Protein AF-A0A2H0JDW1-F1 (afdb_monomer_lite)

Structure (mmCIF, N/CA/C/O backbone):
data_AF-A0A2H0JDW1-F1
#
_entry.id   AF-A0A2H0JDW1-F1
#
loop_
_atom_site.group_PDB
_atom_site.id
_atom_site.type_symbol
_atom_site.label_atom_id
_atom_site.label_alt_id
_atom_site.label_comp_id
_atom_site.label_asym_id
_atom_site.label_entity_id
_atom_site.label_seq_id
_atom_site.pdbx_PDB_ins_code
_atom_site.Cartn_x
_atom_site.Cartn_y
_atom_site.Cartn_z
_atom_site.occupancy
_atom_site.B_iso_or_equiv
_atom_site.auth_seq_id
_atom_site.auth_comp_id
_atom_site.auth_asym_id
_atom_site.auth_atom_id
_atom_site.pdbx_PDB_model_num
ATOM 1 N N . MET A 1 1 ? 5.749 -9.976 -13.063 1.00 56.41 1 MET A N 1
ATOM 2 C CA . MET A 1 1 ? 4.290 -9.777 -12.869 1.00 56.41 1 MET A CA 1
ATOM 3 C C . MET A 1 1 ? 3.724 -10.347 -11.561 1.00 56.41 1 MET A C 1
ATOM 5 O O . MET A 1 1 ? 2.990 -9.627 -10.904 1.00 56.41 1 MET A O 1
ATOM 9 N N . ALA A 1 2 ? 4.036 -11.582 -11.134 1.00 65.62 2 ALA A N 1
ATOM 10 C CA . ALA A 1 2 ? 3.379 -12.207 -9.965 1.00 65.62 2 ALA A CA 1
ATOM 11 C C . ALA A 1 2 ? 3.492 -11.429 -8.631 1.00 65.62 2 ALA A C 1
ATOM 13 O O . ALA A 1 2 ? 2.554 -11.448 -7.839 1.00 65.62 2 ALA A O 1
ATOM 14 N N . ALA A 1 3 ? 4.606 -10.724 -8.396 1.00 79.88 3 ALA A N 1
ATOM 15 C CA . ALA A 1 3 ? 4.848 -10.009 -7.140 1.00 79.88 3 ALA A CA 1
ATOM 16 C C . ALA A 1 3 ? 3.862 -8.850 -6.898 1.00 79.88 3 ALA A C 1
ATOM 18 O O . ALA A 1 3 ? 3.357 -8.701 -5.790 1.00 79.88 3 ALA A O 1
ATOM 19 N N . TRP A 1 4 ? 3.536 -8.064 -7.931 1.00 85.69 4 TRP A N 1
ATOM 20 C CA . TRP A 1 4 ? 2.610 -6.940 -7.777 1.00 85.69 4 TRP A CA 1
ATOM 21 C C . TRP A 1 4 ? 1.182 -7.392 -7.49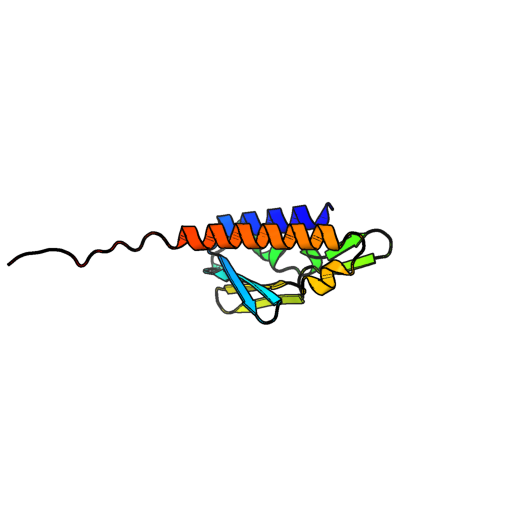1 1.00 85.69 4 TRP A C 1
ATOM 23 O O . TRP A 1 4 ? 0.560 -6.870 -6.574 1.00 85.69 4 TRP A O 1
ATOM 33 N N . MET A 1 5 ? 0.687 -8.416 -8.193 1.00 86.50 5 MET A N 1
ATOM 34 C CA . MET A 1 5 ? -0.656 -8.950 -7.939 1.00 86.50 5 MET A CA 1
ATOM 35 C C . MET A 1 5 ? -0.826 -9.433 -6.491 1.00 86.50 5 MET A C 1
ATOM 37 O O . MET A 1 5 ? -1.889 -9.245 -5.906 1.00 86.50 5 MET A O 1
ATOM 41 N N . ALA A 1 6 ? 0.219 -10.021 -5.897 1.00 88.94 6 ALA A N 1
ATOM 42 C CA . ALA A 1 6 ? 0.197 -10.437 -4.496 1.00 88.94 6 ALA A CA 1
ATOM 43 C C . ALA A 1 6 ? 0.128 -9.238 -3.533 1.00 88.94 6 ALA A C 1
ATOM 45 O O . ALA A 1 6 ? -0.626 -9.275 -2.562 1.00 88.94 6 ALA A O 1
ATOM 46 N N . ILE A 1 7 ? 0.874 -8.165 -3.815 1.00 91.31 7 ILE A N 1
ATOM 47 C CA . ILE A 1 7 ? 0.848 -6.922 -3.027 1.00 91.31 7 ILE A CA 1
ATOM 48 C C . ILE A 1 7 ? -0.509 -6.220 -3.165 1.00 91.31 7 ILE A C 1
ATOM 50 O O . ILE A 1 7 ? -1.079 -5.772 -2.172 1.00 91.31 7 ILE A O 1
ATOM 54 N N . GLU A 1 8 ? -1.057 -6.162 -4.379 1.00 91.94 8 GLU A N 1
ATOM 55 C CA . GLU A 1 8 ? -2.373 -5.586 -4.649 1.00 91.94 8 GLU A CA 1
ATOM 56 C C . GLU A 1 8 ? -3.479 -6.331 -3.885 1.00 91.94 8 GLU A C 1
ATOM 58 O O . GLU A 1 8 ? -4.259 -5.700 -3.170 1.00 91.94 8 GLU A O 1
ATOM 63 N N . ASP A 1 9 ? -3.528 -7.665 -3.975 1.00 92.00 9 ASP A N 1
ATOM 64 C CA . ASP A 1 9 ? -4.486 -8.491 -3.225 1.00 92.00 9 ASP A CA 1
ATOM 65 C C . ASP A 1 9 ? -4.331 -8.294 -1.711 1.00 92.00 9 ASP A C 1
ATOM 67 O O . ASP A 1 9 ? -5.323 -8.133 -0.994 1.00 92.00 9 ASP A O 1
ATOM 71 N N . LEU A 1 10 ? -3.091 -8.231 -1.223 1.00 91.62 10 LEU A N 1
ATOM 72 C CA . LEU A 1 10 ? -2.808 -7.969 0.181 1.00 91.62 10 LEU A CA 1
ATOM 73 C C . LEU A 1 10 ? -3.406 -6.632 0.629 1.00 91.62 10 LEU A C 1
ATOM 75 O O . LEU A 1 10 ? -4.155 -6.586 1.607 1.00 91.62 10 LEU A O 1
ATOM 79 N N . TRP A 1 11 ? -3.134 -5.554 -0.103 1.00 91.75 11 TRP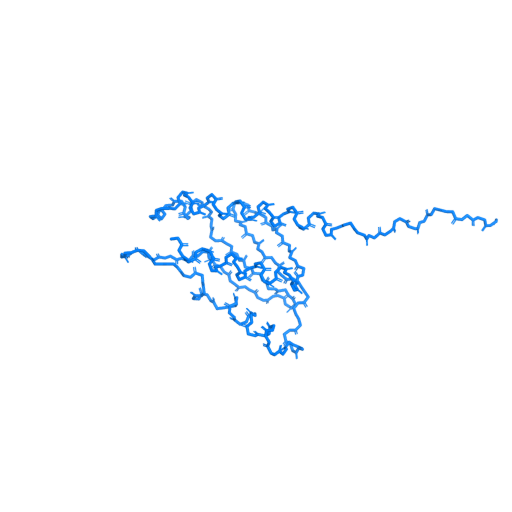 A N 1
ATOM 80 C CA . TRP A 1 11 ? -3.664 -4.232 0.210 1.00 91.75 11 TRP A CA 1
ATOM 81 C C . TRP A 1 11 ? -5.186 -4.174 0.107 1.00 91.75 11 TRP A C 1
ATOM 83 O O . TRP A 1 11 ? -5.820 -3.630 1.008 1.00 91.75 11 TRP A O 1
ATOM 93 N N . LEU A 1 12 ? -5.800 -4.800 -0.899 1.00 91.69 12 LEU A N 1
ATOM 94 C CA . LEU A 1 12 ? -7.262 -4.888 -1.005 1.00 91.69 12 LEU A CA 1
ATOM 95 C C . LEU A 1 12 ? -7.890 -5.583 0.208 1.00 91.69 12 LEU A C 1
ATOM 97 O O . LEU A 1 12 ? -8.909 -5.123 0.732 1.00 91.69 12 LEU A O 1
ATOM 101 N N . ARG A 1 13 ? -7.262 -6.648 0.718 1.00 90.69 13 ARG A N 1
ATOM 102 C CA . ARG A 1 13 ? -7.718 -7.319 1.943 1.00 90.69 13 ARG A CA 1
ATOM 103 C C . ARG A 1 13 ? -7.623 -6.410 3.166 1.00 90.69 13 ARG A C 1
ATOM 105 O O . ARG A 1 13 ? -8.496 -6.501 4.029 1.00 90.69 13 ARG A O 1
ATOM 112 N N . LEU A 1 14 ? -6.628 -5.525 3.254 1.00 89.12 14 LEU A N 1
ATOM 113 C CA . LEU A 1 14 ? -6.573 -4.535 4.337 1.00 89.12 14 LEU A CA 1
ATOM 114 C C . LEU A 1 14 ? -7.637 -3.462 4.174 1.00 89.12 14 LEU A C 1
ATOM 116 O O . LEU A 1 14 ? -8.319 -3.157 5.144 1.00 89.12 14 LEU A O 1
ATOM 120 N N . VAL A 1 15 ? -7.818 -2.934 2.965 1.00 89.69 15 VAL A N 1
ATOM 121 C CA . VAL A 1 15 ? -8.843 -1.920 2.674 1.00 89.69 15 VAL A CA 1
ATOM 122 C C . VAL A 1 15 ? -10.248 -2.441 2.982 1.00 89.69 15 VAL A C 1
ATOM 124 O O . VAL A 1 15 ? -11.106 -1.682 3.418 1.00 89.69 15 VAL A O 1
ATOM 127 N N . SER A 1 16 ? -10.489 -3.748 2.840 1.00 88.31 16 SER A N 1
ATOM 128 C CA . SER A 1 16 ? -11.766 -4.359 3.237 1.00 88.31 16 SER A CA 1
ATOM 129 C C . SER A 1 16 ? -12.010 -4.400 4.754 1.00 88.31 16 SER A C 1
ATOM 131 O O . SER A 1 16 ? -13.127 -4.676 5.186 1.00 88.31 16 SER A O 1
ATOM 133 N N . ARG A 1 17 ? -10.976 -4.164 5.572 1.00 85.25 17 ARG A N 1
ATOM 134 C CA . ARG A 1 17 ? -11.011 -4.307 7.040 1.00 85.25 17 ARG A CA 1
ATOM 135 C C . ARG A 1 17 ? -10.720 -3.023 7.797 1.00 85.25 17 ARG A C 1
ATOM 137 O O . ARG A 1 17 ? -11.175 -2.877 8.927 1.00 85.25 17 ARG A O 1
ATOM 144 N N . PHE A 1 18 ? -9.955 -2.125 7.197 1.00 87.00 18 PHE A N 1
ATOM 145 C CA . PHE A 1 18 ? -9.513 -0.883 7.800 1.00 87.00 18 PHE A CA 1
ATOM 146 C C . PHE A 1 18 ? -9.835 0.273 6.870 1.00 87.00 18 PHE A C 1
ATOM 148 O O . PHE A 1 18 ? -9.728 0.163 5.647 1.00 87.00 18 PHE A O 1
ATOM 155 N N . THR A 1 19 ? -10.170 1.412 7.462 1.00 88.88 19 THR A N 1
ATOM 156 C CA . THR A 1 19 ? -10.263 2.655 6.707 1.00 88.88 19 THR A CA 1
ATOM 157 C C . THR A 1 19 ? -8.875 3.007 6.184 1.00 88.88 19 THR A C 1
ATOM 159 O O . THR A 1 19 ? -7.904 3.017 6.941 1.00 88.88 19 THR A O 1
ATOM 162 N N . VAL A 1 20 ? -8.783 3.298 4.890 1.00 91.62 20 VAL A N 1
ATOM 163 C CA . VAL A 1 20 ? -7.538 3.697 4.232 1.00 91.62 20 VAL A CA 1
ATOM 164 C C . VAL A 1 20 ? -7.603 5.172 3.848 1.00 91.62 20 VAL A C 1
ATOM 166 O O . VAL A 1 20 ? -8.636 5.664 3.397 1.00 91.62 20 VAL A O 1
ATOM 169 N N . LYS A 1 21 ? -6.494 5.884 4.021 1.00 92.12 21 LYS A N 1
ATOM 170 C CA . LYS A 1 21 ? -6.254 7.209 3.449 1.00 92.12 21 LYS A CA 1
ATOM 171 C C . LYS A 1 21 ? -5.136 7.077 2.423 1.00 92.12 21 LYS A C 1
ATOM 173 O O . LYS A 1 21 ? -4.183 6.332 2.639 1.00 92.12 21 LYS A O 1
ATOM 178 N N . LEU A 1 22 ? -5.263 7.808 1.323 1.00 92.44 22 LEU A N 1
ATOM 179 C CA . LEU A 1 22 ? -4.227 7.919 0.303 1.00 92.44 22 LEU A CA 1
ATOM 180 C C . LEU A 1 22 ? -3.723 9.361 0.284 1.00 92.44 22 LEU A C 1
ATOM 182 O O . LEU A 1 22 ? -4.513 10.284 0.072 1.00 92.44 22 LEU A O 1
ATOM 186 N N . SER A 1 23 ? -2.422 9.543 0.486 1.00 91.56 23 SER A N 1
ATOM 187 C CA . SER A 1 23 ? -1.736 10.828 0.358 1.00 91.56 23 SER A CA 1
ATOM 188 C C . SER A 1 23 ? -0.760 10.779 -0.827 1.00 91.56 23 SER A C 1
ATOM 190 O O . SER A 1 23 ? -0.315 9.709 -1.252 1.00 91.56 23 SER A O 1
ATOM 192 N N . CYS A 1 24 ? -0.470 11.938 -1.418 1.00 89.56 24 CYS A N 1
ATOM 193 C CA . CYS A 1 24 ? 0.599 12.086 -2.399 1.00 89.56 24 CYS A CA 1
ATOM 194 C C . CYS A 1 24 ? 1.295 13.423 -2.151 1.00 89.56 24 CYS A C 1
ATOM 196 O O . CYS A 1 24 ? 0.674 14.478 -2.293 1.00 89.56 24 CYS A O 1
ATOM 198 N N . GLN A 1 25 ? 2.571 13.383 -1.776 1.00 87.88 25 GLN A N 1
ATOM 199 C CA . GLN A 1 25 ? 3.390 14.569 -1.546 1.00 87.88 25 GLN A CA 1
ATOM 200 C C . GLN A 1 25 ? 4.679 14.451 -2.351 1.00 87.88 25 GLN A C 1
ATOM 202 O O . GLN A 1 25 ? 5.381 13.450 -2.262 1.00 87.88 25 GLN A O 1
ATOM 207 N N . HIS A 1 26 ? 4.985 15.458 -3.172 1.00 86.06 26 HIS A N 1
ATOM 208 C CA . HIS A 1 26 ? 6.188 15.478 -4.018 1.00 86.06 26 HIS A CA 1
ATOM 209 C C . HIS A 1 26 ? 6.382 14.207 -4.881 1.00 86.06 26 HIS A C 1
ATOM 211 O O . HIS A 1 26 ? 7.507 13.805 -5.165 1.00 86.06 26 HIS A O 1
ATOM 217 N N . GLY A 1 27 ? 5.287 13.557 -5.301 1.00 83.88 27 GLY A N 1
ATOM 218 C CA . GLY A 1 27 ? 5.322 12.321 -6.098 1.00 83.88 27 GLY A CA 1
ATOM 219 C C . GLY A 1 27 ? 5.560 11.033 -5.297 1.00 83.88 27 GLY A C 1
ATOM 220 O O . GLY A 1 27 ? 5.642 9.957 -5.890 1.00 83.88 27 GLY A O 1
ATOM 221 N N . ILE A 1 28 ? 5.642 11.128 -3.970 1.00 87.94 28 ILE A N 1
ATOM 222 C CA . ILE A 1 28 ? 5.669 9.995 -3.046 1.00 87.94 28 ILE A CA 1
ATOM 223 C C . ILE A 1 28 ? 4.234 9.726 -2.604 1.00 87.94 28 ILE A C 1
ATOM 225 O O . ILE A 1 28 ? 3.544 10.634 -2.142 1.00 87.94 28 ILE A O 1
ATOM 229 N N . HIS A 1 29 ? 3.784 8.487 -2.777 1.00 91.81 29 HIS A N 1
ATOM 230 C CA . HIS A 1 29 ? 2.456 8.053 -2.356 1.00 91.81 29 HIS A CA 1
ATOM 231 C C . HIS A 1 29 ? 2.525 7.377 -0.992 1.00 91.81 29 HIS A C 1
ATOM 233 O O . HIS A 1 29 ? 3.414 6.562 -0.752 1.00 91.81 29 HIS A O 1
ATOM 239 N N . GLU A 1 30 ? 1.550 7.661 -0.136 1.00 94.06 30 GLU A N 1
ATOM 240 C CA . GLU A 1 30 ? 1.419 7.003 1.162 1.00 94.06 30 GLU A CA 1
ATOM 241 C C . GLU A 1 30 ? 0.036 6.383 1.312 1.00 94.06 30 GLU A C 1
ATOM 243 O O . GLU A 1 30 ? -0.985 7.017 1.029 1.00 94.06 30 GLU A O 1
ATOM 248 N N . LEU A 1 31 ? 0.016 5.143 1.792 1.00 93.88 31 LEU A N 1
ATOM 249 C CA . LEU A 1 31 ? -1.190 4.455 2.225 1.00 93.88 31 LEU A CA 1
ATOM 250 C C . LEU A 1 31 ? -1.215 4.418 3.748 1.00 93.88 31 LEU A C 1
ATOM 252 O O . LEU A 1 31 ? -0.370 3.775 4.367 1.00 93.88 31 LEU A O 1
ATOM 256 N N . THR A 1 32 ? -2.205 5.071 4.347 1.00 93.69 32 THR A N 1
ATOM 257 C CA . THR A 1 32 ? -2.402 5.070 5.800 1.00 93.69 32 THR A CA 1
ATOM 258 C C . THR A 1 32 ? -3.639 4.259 6.147 1.00 93.69 32 THR A C 1
ATOM 260 O O . THR A 1 32 ? -4.759 4.660 5.830 1.00 93.69 32 THR A O 1
ATOM 263 N N . PHE A 1 33 ? -3.457 3.134 6.828 1.00 92.06 33 PHE A N 1
ATOM 264 C CA . PHE A 1 33 ? -4.545 2.335 7.381 1.00 92.06 33 PHE A CA 1
ATOM 265 C C . PHE A 1 33 ? -4.807 2.776 8.817 1.00 92.06 33 PHE A C 1
ATOM 267 O O . PHE A 1 33 ? -3.895 2.761 9.640 1.00 92.06 33 PHE A O 1
AT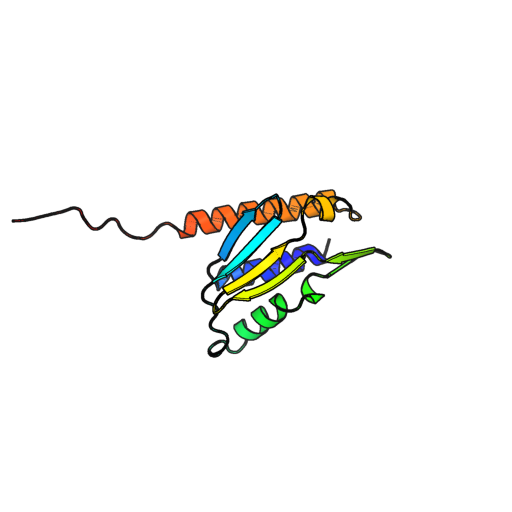OM 274 N N . VAL A 1 34 ? -6.042 3.171 9.124 1.00 90.56 34 VAL A N 1
ATOM 275 C CA . VAL A 1 34 ? -6.403 3.750 10.426 1.00 90.56 34 VAL A CA 1
ATOM 276 C C . VAL A 1 34 ? -7.268 2.815 11.263 1.00 90.56 34 VAL A C 1
ATOM 278 O O . VAL A 1 34 ? -7.985 1.958 10.745 1.00 90.56 34 VAL A O 1
ATOM 281 N N . GLY A 1 35 ? -7.235 3.024 12.580 1.00 85.31 35 GLY A N 1
ATOM 282 C CA . GLY A 1 35 ? -8.037 2.258 13.534 1.00 85.31 35 GLY A CA 1
ATOM 283 C C . GLY A 1 35 ? -7.450 0.885 13.863 1.00 85.31 35 GLY A C 1
ATOM 284 O O . GLY A 1 35 ? -8.160 0.015 14.368 1.00 85.31 35 GLY A O 1
ATOM 285 N N . ILE A 1 36 ? -6.159 0.684 13.603 1.00 85.50 36 ILE A N 1
ATOM 286 C CA . ILE A 1 36 ? -5.450 -0.544 13.944 1.00 85.50 36 ILE A CA 1
ATOM 287 C C . ILE A 1 36 ? -5.220 -0.573 15.455 1.00 85.50 36 ILE A C 1
ATOM 289 O O . ILE A 1 36 ? -4.382 0.139 16.000 1.00 85.50 36 ILE A O 1
ATOM 293 N N . LYS A 1 37 ? -5.975 -1.422 16.150 1.00 82.00 37 LYS A N 1
ATOM 294 C CA . LYS A 1 37 ? -5.791 -1.697 17.579 1.00 82.00 37 LYS A CA 1
ATOM 295 C C . LYS A 1 37 ? -5.048 -3.017 17.739 1.00 82.00 37 LYS A C 1
ATOM 297 O O . LYS A 1 37 ? -5.667 -4.050 17.972 1.00 82.00 37 LYS A O 1
ATOM 302 N N . THR A 1 38 ? -3.726 -2.992 17.580 1.00 71.75 38 THR A N 1
ATOM 303 C CA . THR A 1 38 ? -2.873 -4.199 17.577 1.00 71.75 38 THR A CA 1
ATOM 304 C C . THR A 1 38 ? -3.107 -5.110 18.786 1.00 71.75 38 THR A C 1
ATOM 306 O O . THR A 1 38 ? -3.179 -6.322 18.618 1.00 71.75 38 THR A O 1
ATOM 309 N N . ALA A 1 39 ? -3.334 -4.538 19.972 1.00 68.12 39 ALA A N 1
ATOM 310 C CA . ALA A 1 39 ? -3.593 -5.277 21.212 1.00 68.12 39 ALA A CA 1
ATOM 311 C C . ALA A 1 39 ? -4.889 -6.112 21.215 1.00 68.12 39 ALA A C 1
ATOM 313 O O . ALA A 1 39 ? -5.026 -7.012 22.034 1.00 68.12 39 ALA A O 1
ATOM 314 N N . THR A 1 40 ? -5.845 -5.815 20.332 1.00 69.38 40 THR A N 1
ATOM 315 C CA . THR A 1 40 ? -7.145 -6.507 20.265 1.00 69.38 40 THR A CA 1
ATOM 316 C C . THR A 1 40 ? -7.305 -7.346 19.000 1.00 69.38 40 THR A C 1
ATOM 318 O O . THR A 1 40 ? -8.382 -7.880 18.744 1.00 69.38 40 THR A O 1
ATOM 321 N N . LEU A 1 41 ? -6.275 -7.403 18.153 1.00 76.88 41 LEU A N 1
ATOM 322 C CA . LEU A 1 41 ? -6.343 -8.128 16.893 1.00 76.88 41 LEU A CA 1
ATOM 323 C C . LEU A 1 41 ? -5.895 -9.567 17.094 1.00 76.88 41 LEU A C 1
ATOM 325 O O . LEU A 1 41 ? -4.740 -9.840 17.406 1.00 76.88 41 LEU A O 1
ATOM 329 N N . GLU A 1 42 ? -6.808 -10.490 16.825 1.00 75.94 42 GLU A N 1
ATOM 330 C CA . GLU A 1 42 ? -6.555 -11.922 16.906 1.00 75.94 42 GLU A CA 1
ATOM 331 C C . GLU A 1 42 ? -6.738 -12.604 15.545 1.00 75.94 42 GLU A C 1
ATOM 333 O O . GLU A 1 42 ? -7.344 -12.077 14.602 1.00 75.94 42 GLU A O 1
ATOM 338 N N . GLY A 1 43 ? -6.170 -13.804 15.428 1.00 81.06 43 GLY A N 1
ATOM 339 C CA . GLY A 1 43 ? -6.376 -14.681 14.282 1.00 81.06 43 GLY A CA 1
ATOM 340 C C . GLY A 1 43 ? -5.944 -14.066 12.947 1.00 81.06 43 GLY A C 1
ATOM 341 O O . GLY A 1 43 ? -4.802 -13.647 12.759 1.00 81.06 43 GLY A O 1
ATOM 342 N N . HIS A 1 44 ? -6.850 -14.077 11.970 1.00 80.56 44 HIS A N 1
ATOM 343 C CA . HIS A 1 44 ? -6.524 -13.734 10.586 1.00 80.56 44 HIS A CA 1
ATOM 344 C C . HIS A 1 44 ? -6.169 -12.248 10.390 1.00 80.56 44 HIS A C 1
ATOM 346 O O . HIS A 1 44 ? -5.323 -11.940 9.554 1.00 80.56 44 HIS A O 1
ATOM 352 N N . ALA A 1 45 ? -6.752 -11.334 11.171 1.00 79.31 45 ALA A N 1
ATOM 353 C CA . ALA A 1 45 ? -6.449 -9.906 11.064 1.00 79.31 45 ALA A CA 1
ATOM 354 C C . ALA A 1 45 ? -5.033 -9.573 11.570 1.00 79.31 45 ALA A C 1
ATOM 356 O O . ALA A 1 45 ? -4.318 -8.810 10.927 1.00 79.31 45 ALA A O 1
ATOM 357 N N . SER A 1 46 ? -4.600 -10.210 12.664 1.00 85.00 46 SER A N 1
ATOM 358 C CA . SER A 1 46 ? -3.231 -10.083 13.186 1.00 85.00 46 SER A CA 1
ATOM 359 C C . SER A 1 46 ? -2.189 -10.612 12.193 1.00 85.00 46 SER A C 1
ATOM 361 O O . SER A 1 46 ? -1.222 -9.925 11.873 1.00 85.00 46 SER A O 1
ATOM 363 N N . ARG A 1 47 ? -2.431 -11.792 11.598 1.00 86.25 47 ARG A N 1
ATOM 364 C CA . ARG A 1 47 ? -1.546 -12.351 10.557 1.00 86.25 47 ARG A CA 1
ATOM 365 C C . ARG A 1 47 ? -1.436 -11.444 9.335 1.00 86.25 47 ARG A C 1
ATOM 367 O O . ARG A 1 47 ? -0.349 -11.292 8.790 1.00 86.25 47 ARG A O 1
ATOM 374 N N . LEU A 1 48 ? -2.553 -10.852 8.916 1.00 87.12 48 LEU A N 1
ATOM 375 C CA . LEU A 1 48 ? -2.586 -9.940 7.780 1.00 87.12 48 LEU A CA 1
ATOM 376 C C . LEU A 1 48 ? -1.750 -8.678 8.040 1.00 87.12 48 LEU A C 1
ATOM 378 O O . LEU A 1 48 ? -0.989 -8.268 7.170 1.00 87.12 48 LEU A O 1
ATOM 382 N N . LEU A 1 49 ? -1.855 -8.093 9.236 1.00 87.25 49 LEU A N 1
ATOM 383 C CA . LEU A 1 49 ? -1.035 -6.939 9.608 1.00 87.25 49 LEU A CA 1
ATOM 384 C C . LEU A 1 49 ? 0.444 -7.281 9.733 1.00 87.25 49 LEU A C 1
ATOM 386 O O . LEU A 1 49 ? 1.264 -6.502 9.267 1.00 87.25 49 LEU A O 1
ATOM 390 N N . ASN A 1 50 ? 0.789 -8.439 10.300 1.00 88.56 50 ASN A N 1
ATOM 391 C CA . ASN A 1 50 ? 2.184 -8.880 10.362 1.00 88.56 50 ASN A CA 1
ATOM 392 C C . ASN A 1 50 ? 2.778 -9.033 8.960 1.00 88.56 50 ASN A C 1
ATOM 394 O O . ASN A 1 50 ? 3.909 -8.625 8.729 1.00 88.56 50 ASN A O 1
ATOM 398 N N . LEU A 1 51 ? 1.999 -9.566 8.013 1.00 90.69 51 LEU A N 1
ATOM 399 C CA . LEU A 1 51 ? 2.434 -9.705 6.627 1.00 90.69 51 LEU A CA 1
ATOM 400 C C . LEU A 1 51 ? 2.639 -8.338 5.958 1.00 90.69 51 LEU A C 1
ATOM 402 O O . LEU A 1 51 ? 3.632 -8.134 5.271 1.00 90.69 51 LEU A O 1
ATOM 406 N N . VAL A 1 52 ? 1.737 -7.382 6.184 1.00 91.12 52 VAL A N 1
ATOM 407 C CA . VAL A 1 52 ? 1.886 -6.015 5.656 1.00 91.12 52 VAL A CA 1
ATOM 408 C C . VAL A 1 52 ? 3.007 -5.239 6.333 1.00 91.12 52 VAL A C 1
ATOM 410 O O . VAL A 1 52 ? 3.605 -4.382 5.692 1.00 91.12 52 VAL A O 1
ATOM 413 N N . ALA A 1 53 ? 3.293 -5.517 7.599 1.00 90.00 53 ALA A N 1
ATOM 414 C CA . ALA A 1 53 ? 4.358 -4.866 8.346 1.00 90.00 53 ALA A CA 1
ATOM 415 C C . ALA A 1 53 ? 5.752 -5.445 8.053 1.00 90.00 53 ALA A C 1
ATOM 417 O O . ALA A 1 53 ? 6.739 -4.868 8.499 1.00 90.00 53 ALA A O 1
ATOM 418 N N . ASP A 1 54 ? 5.846 -6.562 7.327 1.00 91.12 54 ASP A N 1
ATOM 419 C CA . ASP A 1 54 ? 7.117 -7.154 6.918 1.00 91.12 54 ASP A CA 1
ATOM 420 C C . ASP A 1 54 ? 7.620 -6.499 5.615 1.00 91.12 54 ASP A C 1
ATOM 422 O O . ASP A 1 54 ? 6.985 -6.651 4.565 1.00 91.12 54 ASP A O 1
ATOM 426 N N . PRO A 1 55 ? 8.774 -5.801 5.627 1.00 88.06 55 PRO A N 1
ATOM 427 C CA . PRO A 1 55 ? 9.355 -5.212 4.421 1.00 88.06 55 PRO A CA 1
ATOM 428 C C . PRO A 1 55 ? 9.630 -6.231 3.307 1.00 88.06 55 PRO A C 1
ATOM 430 O O . PRO A 1 55 ? 9.597 -5.882 2.124 1.00 88.06 55 PRO A O 1
ATOM 433 N N . ASN A 1 56 ? 9.878 -7.499 3.655 1.00 89.56 56 ASN A N 1
ATOM 434 C CA . ASN A 1 56 ? 10.176 -8.542 2.674 1.00 89.56 56 ASN A CA 1
ATOM 435 C C . ASN A 1 56 ? 8.974 -8.860 1.779 1.00 89.56 56 ASN A C 1
ATOM 437 O O . ASN A 1 56 ? 9.167 -9.229 0.621 1.00 89.56 56 ASN A O 1
ATOM 441 N N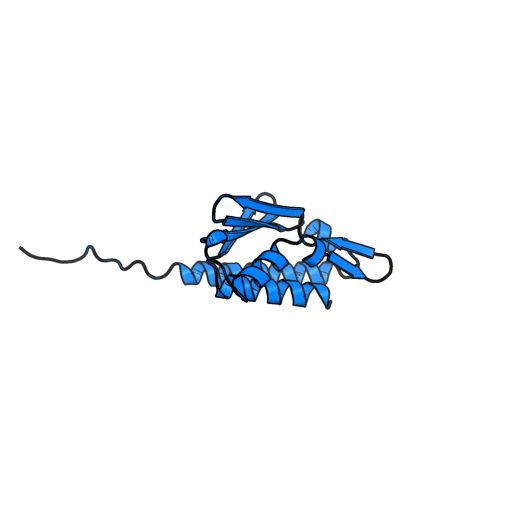 . THR A 1 57 ? 7.750 -8.630 2.263 1.00 90.00 57 THR A N 1
ATOM 442 C CA . THR A 1 57 ? 6.500 -8.812 1.509 1.00 90.00 57 THR A CA 1
ATOM 443 C C . THR A 1 57 ? 6.449 -7.980 0.229 1.00 90.00 57 THR A C 1
ATOM 445 O O . THR A 1 57 ? 5.796 -8.358 -0.741 1.00 90.00 57 THR A O 1
ATOM 448 N N . TYR A 1 58 ? 7.167 -6.859 0.198 1.00 91.25 58 TYR A N 1
ATOM 449 C CA . TYR A 1 58 ? 7.166 -5.908 -0.913 1.00 91.25 58 TYR A CA 1
ATOM 450 C C . TYR A 1 58 ? 8.367 -6.055 -1.837 1.00 91.25 58 TYR A C 1
ATOM 452 O O . TYR A 1 58 ? 8.631 -5.171 -2.658 1.00 91.25 58 TYR A O 1
ATOM 460 N N . SER A 1 59 ? 9.124 -7.136 -1.679 1.00 89.38 59 SER A N 1
ATOM 461 C CA . SER A 1 59 ? 10.268 -7.416 -2.531 1.00 89.38 59 SER A CA 1
ATOM 462 C C . SER A 1 59 ? 9.803 -8.045 -3.839 1.00 89.38 59 SER A C 1
ATOM 464 O O . SER A 1 59 ? 8.914 -8.895 -3.868 1.00 89.38 59 SER A O 1
ATOM 466 N N . TRP A 1 60 ? 10.425 -7.644 -4.940 1.00 86.06 60 TRP A N 1
ATOM 467 C CA . TRP A 1 60 ? 10.265 -8.310 -6.225 1.00 86.06 60 TRP A CA 1
ATOM 468 C C . TRP A 1 60 ? 11.616 -8.741 -6.762 1.00 86.06 60 TRP A C 1
ATOM 470 O O . TRP A 1 60 ? 12.649 -8.133 -6.472 1.00 86.06 60 TRP A O 1
ATOM 480 N N . HIS A 1 61 ? 11.574 -9.793 -7.571 1.00 85.62 61 HIS A N 1
ATOM 481 C CA . HIS A 1 61 ? 12.740 -10.386 -8.200 1.00 85.62 61 HIS A CA 1
ATOM 482 C C . HIS A 1 61 ? 12.388 -10.773 -9.637 1.00 85.62 61 HIS A C 1
ATOM 484 O O . HIS A 1 61 ? 11.376 -11.439 -9.867 1.00 85.62 61 HIS A O 1
ATOM 490 N N . VAL A 1 62 ? 13.207 -10.348 -10.599 1.00 82.75 62 VAL A N 1
ATOM 491 C CA . VAL A 1 62 ? 13.163 -10.806 -11.997 1.00 82.75 62 VAL A CA 1
ATOM 492 C C . VAL A 1 62 ? 14.602 -10.950 -12.480 1.00 82.75 62 VAL A C 1
ATOM 494 O O . VAL A 1 62 ? 15.342 -9.968 -12.515 1.00 82.75 62 VAL A O 1
ATOM 497 N N . GLN A 1 63 ? 14.987 -12.168 -12.872 1.00 84.44 63 GLN A N 1
ATOM 498 C CA . GLN A 1 63 ? 16.374 -12.507 -13.224 1.00 84.44 63 GLN A CA 1
ATOM 499 C C . GLN A 1 63 ? 17.340 -12.087 -12.092 1.00 84.44 63 GLN A C 1
ATOM 501 O O . GLN A 1 63 ? 17.071 -12.374 -10.929 1.00 84.44 63 GLN A O 1
ATOM 506 N N . GLU A 1 64 ? 18.419 -11.371 -12.418 1.00 84.69 64 GLU A N 1
ATOM 507 C CA . GLU A 1 64 ? 19.410 -10.843 -11.467 1.00 84.69 64 GLU A CA 1
ATOM 508 C C . GLU A 1 64 ? 18.971 -9.533 -10.784 1.00 84.69 64 GLU A C 1
ATOM 510 O O . GLU A 1 64 ? 19.698 -8.968 -9.964 1.00 84.69 64 GLU A O 1
ATOM 515 N N . HIS A 1 65 ? 17.784 -9.015 -11.114 1.00 84.25 65 HIS A N 1
ATOM 516 C CA . HIS A 1 65 ? 17.288 -7.761 -10.562 1.00 84.25 65 HIS A CA 1
ATOM 517 C C . HIS A 1 65 ? 16.367 -8.006 -9.375 1.00 84.25 65 HIS A C 1
ATOM 519 O O . HIS A 1 65 ? 15.514 -8.898 -9.376 1.00 84.25 65 HIS A O 1
ATOM 525 N N . ARG A 1 66 ? 16.517 -7.148 -8.366 1.00 87.31 66 ARG A N 1
ATOM 526 C CA . ARG A 1 66 ? 15.644 -7.091 -7.199 1.00 87.31 66 ARG A CA 1
ATOM 527 C C . ARG A 1 66 ? 15.306 -5.654 -6.850 1.00 87.31 66 ARG A C 1
ATOM 529 O O . ARG A 1 66 ? 16.117 -4.754 -7.066 1.00 87.31 66 ARG A O 1
ATOM 536 N N . GLY A 1 67 ? 14.154 -5.454 -6.235 1.00 86.69 67 GLY A N 1
ATOM 537 C CA . GLY A 1 67 ? 13.773 -4.160 -5.690 1.00 86.69 67 GLY A CA 1
ATOM 538 C C . GLY A 1 67 ? 12.662 -4.278 -4.659 1.00 86.69 67 GLY A C 1
ATOM 539 O O . GLY A 1 67 ? 12.183 -5.370 -4.367 1.00 86.69 67 GLY A O 1
ATOM 540 N N . GLN A 1 68 ? 12.274 -3.135 -4.104 1.00 90.75 68 GLN A N 1
ATOM 541 C CA . GLN A 1 68 ? 11.217 -3.021 -3.102 1.00 90.75 68 GLN A CA 1
ATOM 542 C C . GLN A 1 68 ? 10.197 -1.977 -3.544 1.00 90.75 68 GLN A C 1
ATOM 544 O O . GLN A 1 68 ? 10.579 -0.895 -3.995 1.00 90.75 68 GLN A O 1
ATOM 549 N N . PHE A 1 69 ? 8.911 -2.313 -3.435 1.00 90.31 69 PHE A N 1
ATOM 550 C CA . PHE A 1 69 ? 7.799 -1.424 -3.800 1.00 90.31 69 PHE A CA 1
ATOM 551 C C . PHE A 1 69 ? 7.530 -0.321 -2.775 1.00 90.31 69 PHE A C 1
ATOM 553 O O . PHE A 1 69 ? 6.947 0.708 -3.117 1.00 90.31 69 PHE A O 1
ATOM 560 N N . ILE A 1 70 ? 7.964 -0.524 -1.537 1.00 92.88 70 ILE A N 1
ATOM 561 C CA . ILE A 1 70 ? 7.864 0.458 -0.463 1.00 92.88 70 ILE A CA 1
ATOM 562 C C . ILE A 1 70 ? 9.253 0.994 -0.114 1.00 92.88 70 ILE A C 1
ATOM 564 O O . ILE A 1 70 ? 10.248 0.280 -0.241 1.00 92.88 70 ILE A O 1
ATOM 568 N N . ASP A 1 71 ? 9.305 2.246 0.321 1.00 92.44 71 ASP A N 1
ATOM 569 C CA . ASP A 1 71 ? 10.491 2.860 0.923 1.00 92.44 71 ASP A CA 1
ATOM 570 C C . ASP A 1 71 ? 10.432 2.820 2.458 1.00 92.44 71 ASP A C 1
ATOM 572 O O . ASP A 1 71 ? 11.474 2.881 3.107 1.00 92.44 71 ASP A O 1
ATOM 576 N N . GLY A 1 72 ? 9.238 2.673 3.047 1.00 93.06 72 GLY A N 1
ATOM 577 C CA . GLY A 1 72 ? 9.074 2.651 4.498 1.00 93.06 72 GLY A CA 1
ATOM 578 C C . GLY A 1 72 ? 7.762 2.030 4.972 1.00 93.06 72 GLY A C 1
ATOM 579 O O . GLY A 1 72 ? 6.746 2.063 4.274 1.00 93.06 72 GLY A O 1
ATOM 580 N N . ILE A 1 73 ? 7.815 1.478 6.184 1.00 94.75 73 ILE A N 1
ATOM 581 C CA 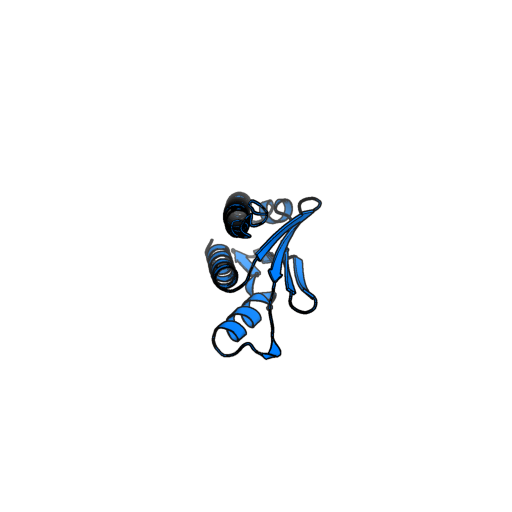. ILE A 1 73 ? 6.672 1.022 6.979 1.00 94.75 73 ILE A CA 1
ATOM 582 C C . ILE A 1 73 ? 6.803 1.698 8.337 1.00 94.75 73 ILE A C 1
ATOM 584 O O . ILE A 1 73 ? 7.854 1.582 8.967 1.00 94.75 73 ILE A O 1
ATOM 588 N N . ASP A 1 74 ? 5.748 2.363 8.790 1.00 93.50 74 ASP A N 1
ATOM 589 C CA . ASP A 1 74 ? 5.722 3.001 10.102 1.00 93.50 74 ASP A CA 1
ATOM 590 C C . ASP A 1 74 ? 4.408 2.723 10.841 1.00 93.50 74 ASP A C 1
ATOM 592 O O . ASP A 1 74 ? 3.352 2.541 10.228 1.00 93.50 74 ASP A O 1
ATOM 596 N N . TYR A 1 75 ? 4.484 2.697 12.170 1.00 90.38 75 TYR A N 1
ATOM 597 C CA . TYR A 1 75 ? 3.337 2.592 13.064 1.00 90.38 75 TYR A CA 1
ATOM 598 C C . TYR A 1 75 ? 3.248 3.842 13.934 1.00 90.38 75 TYR A C 1
ATOM 600 O O . TYR A 1 75 ? 4.055 4.049 14.839 1.00 90.38 75 TYR A O 1
ATOM 608 N N . GLN A 1 76 ? 2.202 4.636 13.718 1.00 90.75 76 GLN A N 1
ATOM 609 C CA . GLN A 1 76 ? 1.931 5.843 14.495 1.00 90.75 76 GLN A CA 1
ATOM 610 C C . GLN A 1 76 ? 0.639 5.662 15.288 1.00 90.75 76 GLN A C 1
ATOM 612 O O . GLN A 1 76 ? -0.472 5.870 14.801 1.00 90.75 76 GLN A O 1
ATOM 617 N N . GLY A 1 77 ? 0.781 5.211 16.535 1.00 88.12 77 GLY A N 1
ATOM 618 C CA . GLY A 1 77 ? -0.355 4.897 17.398 1.00 88.12 77 GLY A CA 1
ATOM 619 C C . GLY A 1 77 ? -1.215 3.774 16.812 1.00 88.12 77 GLY A C 1
ATOM 620 O O . GLY A 1 77 ? -0.815 2.614 16.825 1.00 88.12 77 GLY A O 1
ATOM 621 N N . SER A 1 78 ? -2.404 4.121 16.316 1.00 89.88 78 SER A N 1
ATOM 622 C CA . SER A 1 78 ? -3.339 3.187 15.667 1.00 89.88 78 SER A CA 1
ATOM 623 C C . SER A 1 78 ? -3.326 3.262 14.139 1.00 89.88 78 SER A C 1
ATOM 625 O O . SER A 1 78 ? -4.294 2.851 13.491 1.00 89.88 78 SER A O 1
ATOM 627 N N . GLU A 1 79 ? -2.295 3.868 13.562 1.00 92.62 79 GLU A N 1
ATOM 628 C CA . GLU A 1 79 ? -2.132 4.009 12.121 1.00 92.62 79 GLU A CA 1
ATOM 629 C C . GLU A 1 79 ? -0.936 3.183 11.640 1.00 92.62 79 GLU A C 1
ATOM 631 O O . GLU A 1 79 ? 0.127 3.203 12.258 1.00 92.62 79 GLU A O 1
ATOM 636 N N . LEU A 1 80 ? -1.126 2.457 10.539 1.00 93.50 80 LEU A N 1
ATOM 637 C CA . LEU A 1 80 ? -0.058 1.818 9.773 1.00 93.50 80 LEU A CA 1
ATOM 638 C C . LEU A 1 80 ? 0.137 2.615 8.495 1.00 93.50 80 LEU A C 1
ATOM 640 O O . LEU A 1 80 ? -0.794 2.744 7.696 1.00 93.50 80 LEU A O 1
ATOM 644 N N . ILE A 1 81 ? 1.339 3.137 8.312 1.00 94.56 81 ILE A N 1
ATOM 645 C CA . ILE A 1 81 ? 1.703 3.987 7.189 1.00 94.56 81 ILE A CA 1
ATOM 646 C C . ILE A 1 81 ? 2.660 3.201 6.301 1.00 94.56 81 ILE A C 1
ATOM 648 O O . ILE A 1 81 ? 3.707 2.741 6.753 1.00 94.56 81 ILE A O 1
ATOM 652 N N . LEU A 1 82 ? 2.291 3.043 5.033 1.00 95.31 82 LEU A N 1
ATOM 653 C CA . LEU A 1 82 ? 3.146 2.476 3.999 1.00 95.31 82 LEU A CA 1
ATOM 654 C C . LEU A 1 82 ? 3.546 3.585 3.038 1.00 95.31 82 LEU A C 1
ATOM 656 O O . LEU A 1 82 ? 2.695 4.147 2.345 1.00 95.31 82 LEU A O 1
ATOM 660 N N . GLN A 1 83 ? 4.840 3.868 2.972 1.00 95.00 83 GLN A N 1
ATOM 661 C CA . GLN A 1 83 ? 5.396 4.819 2.023 1.00 95.00 83 GLN A CA 1
ATOM 662 C C . GLN A 1 83 ? 5.840 4.068 0.773 1.00 95.00 83 GLN A C 1
ATOM 664 O O . GLN A 1 83 ? 6.719 3.206 0.829 1.00 95.00 83 GLN A O 1
ATOM 669 N N . LEU A 1 84 ? 5.234 4.386 -0.366 1.00 93.00 84 LEU A N 1
ATOM 670 C CA . LEU A 1 84 ? 5.588 3.767 -1.633 1.00 93.00 84 LEU A CA 1
ATOM 671 C C . LEU A 1 84 ? 6.856 4.387 -2.201 1.00 93.00 84 LEU A C 1
ATOM 673 O O . LEU A 1 84 ? 7.069 5.599 -2.123 1.00 93.00 84 LEU A O 1
ATOM 677 N N . LYS A 1 85 ? 7.644 3.550 -2.876 1.00 92.12 85 LYS A N 1
ATOM 678 C CA . LYS A 1 85 ? 8.753 4.030 -3.689 1.00 92.12 85 LYS A CA 1
ATOM 679 C C . LYS A 1 85 ? 8.213 4.921 -4.822 1.00 92.12 85 LYS A C 1
ATOM 681 O O . LYS A 1 85 ? 7.189 4.572 -5.421 1.00 92.12 85 LYS A O 1
ATOM 686 N N . PRO A 1 86 ? 8.879 6.044 -5.164 1.00 91.69 86 PRO A N 1
ATOM 687 C CA . PRO A 1 86 ? 8.457 6.896 -6.269 1.00 91.69 86 PRO A CA 1
ATOM 688 C C . PRO A 1 86 ? 8.226 6.097 -7.553 1.00 91.69 86 PRO A C 1
ATOM 690 O O . PRO A 1 86 ? 9.060 5.276 -7.942 1.00 91.69 86 PRO A O 1
ATOM 693 N N . LEU A 1 87 ? 7.127 6.370 -8.263 1.00 90.62 87 LEU A N 1
ATOM 694 C CA . LEU A 1 87 ? 6.812 5.655 -9.508 1.00 90.62 87 LEU A CA 1
ATOM 695 C C . LEU A 1 87 ? 7.924 5.808 -10.555 1.00 90.62 87 LEU A C 1
ATOM 697 O O . LEU A 1 87 ? 8.199 4.874 -11.299 1.00 90.62 87 LEU A O 1
ATOM 701 N N . THR A 1 88 ? 8.622 6.946 -10.561 1.00 91.19 88 THR A N 1
ATOM 702 C CA . THR A 1 88 ? 9.787 7.198 -11.424 1.00 91.19 88 THR A CA 1
ATOM 703 C C . THR A 1 88 ? 10.950 6.243 -11.162 1.00 91.19 88 THR A C 1
ATOM 705 O O . THR A 1 88 ? 11.739 5.977 -12.064 1.00 91.19 88 THR A O 1
ATOM 708 N N . HIS A 1 89 ? 11.073 5.710 -9.944 1.00 90.62 89 HIS A N 1
ATOM 709 C CA . HIS A 1 89 ? 12.054 4.677 -9.621 1.00 90.62 89 HIS A CA 1
ATOM 710 C C . HIS A 1 89 ? 11.572 3.297 -10.070 1.00 90.62 89 HIS A C 1
ATOM 712 O O . HIS A 1 89 ? 12.370 2.539 -10.613 1.00 90.62 89 HIS A O 1
ATOM 718 N N . ILE A 1 90 ? 10.282 2.995 -9.896 1.00 89.00 90 ILE A N 1
ATOM 719 C CA . ILE A 1 90 ? 9.670 1.740 -10.363 1.00 89.00 90 ILE A CA 1
ATOM 720 C C . ILE A 1 90 ? 9.785 1.620 -11.888 1.00 89.00 90 ILE A C 1
ATOM 722 O O . ILE A 1 90 ? 10.147 0.565 -12.392 1.00 89.00 90 ILE A O 1
ATOM 726 N N . GLN A 1 91 ? 9.578 2.717 -12.621 1.00 91.06 91 GLN A N 1
ATOM 727 C CA . GLN A 1 91 ? 9.711 2.775 -14.083 1.00 91.06 91 GLN A CA 1
ATOM 728 C C . GLN A 1 91 ? 11.099 2.378 -14.601 1.00 91.06 91 GLN A C 1
ATOM 730 O O . GLN A 1 91 ? 11.219 1.950 -15.742 1.00 91.06 91 GLN A O 1
ATOM 735 N N . ARG A 1 92 ? 12.147 2.510 -13.779 1.00 90.19 92 ARG A N 1
ATOM 736 C CA . ARG A 1 92 ? 13.525 2.150 -14.154 1.00 90.19 92 ARG A CA 1
ATOM 737 C C . ARG A 1 92 ? 13.826 0.660 -13.986 1.00 90.19 92 ARG A C 1
ATOM 739 O O . ARG A 1 92 ? 14.937 0.234 -14.286 1.00 90.19 92 ARG A O 1
ATOM 746 N N . TRP A 1 93 ? 12.890 -0.120 -13.455 1.00 88.94 93 TRP A N 1
ATOM 747 C CA . TRP A 1 93 ? 13.041 -1.564 -13.322 1.00 88.94 93 TRP A CA 1
ATOM 748 C C . TRP A 1 93 ? 12.787 -2.275 -14.657 1.00 88.94 93 TRP A C 1
ATOM 750 O O . TRP A 1 93 ? 12.114 -1.720 -15.528 1.00 88.94 93 TRP A O 1
ATOM 760 N N . PRO A 1 94 ? 13.272 -3.518 -14.827 1.00 86.25 94 PRO A N 1
ATOM 761 C CA . PRO A 1 94 ? 12.804 -4.392 -15.898 1.00 86.25 94 PRO A CA 1
ATOM 762 C C . PRO A 1 94 ? 11.273 -4.501 -15.850 1.00 86.25 94 PRO A C 1
ATOM 764 O O . PRO A 1 94 ? 10.707 -4.748 -14.785 1.00 86.25 94 PRO A O 1
ATOM 767 N N . ASP A 1 95 ? 10.611 -4.259 -16.982 1.00 82.50 95 ASP A N 1
ATOM 768 C CA . ASP A 1 95 ? 9.144 -4.170 -17.108 1.00 82.50 95 ASP A CA 1
ATOM 769 C C . ASP A 1 95 ? 8.482 -3.105 -16.199 1.00 82.50 95 ASP A C 1
ATOM 771 O O . ASP A 1 95 ? 7.281 -3.140 -15.911 1.00 82.50 95 ASP A O 1
ATOM 775 N N . GLY A 1 96 ? 9.267 -2.125 -15.741 1.00 86.19 96 GLY A N 1
ATOM 776 C CA . GLY A 1 96 ? 8.868 -1.126 -14.754 1.00 86.19 96 GLY A CA 1
ATOM 777 C C . GLY A 1 96 ? 7.786 -0.156 -15.226 1.00 86.19 96 GLY A C 1
ATOM 778 O O . GLY A 1 96 ? 7.012 0.337 -14.406 1.00 86.19 96 GLY A O 1
ATOM 779 N N . GLU A 1 97 ? 7.691 0.120 -16.529 1.00 89.00 97 GLU A N 1
ATOM 780 C CA . GLU A 1 97 ? 6.667 1.017 -17.083 1.00 89.00 97 GLU A CA 1
ATOM 781 C C . GLU A 1 97 ? 5.252 0.460 -16.907 1.00 89.00 97 GLU A C 1
ATOM 783 O O . GLU A 1 97 ? 4.368 1.160 -16.403 1.00 89.00 97 GLU A O 1
ATOM 788 N N . GLN A 1 98 ? 5.051 -0.814 -17.264 1.00 88.38 98 GLN A N 1
ATOM 789 C CA . GLN A 1 98 ? 3.777 -1.499 -17.056 1.00 88.38 98 GLN A CA 1
ATOM 790 C C . GLN A 1 98 ? 3.459 -1.569 -15.561 1.00 88.38 98 GLN A C 1
ATOM 792 O O . GLN A 1 98 ? 2.359 -1.211 -15.146 1.00 88.38 98 GLN A O 1
ATOM 797 N N . MET A 1 99 ? 4.445 -1.945 -14.746 1.00 87.44 99 MET A N 1
ATOM 798 C CA . MET A 1 99 ? 4.289 -2.035 -13.297 1.00 87.44 99 MET A CA 1
ATOM 799 C C . MET A 1 99 ? 3.859 -0.698 -12.678 1.00 87.44 99 MET A C 1
ATOM 801 O O . MET A 1 99 ? 2.918 -0.635 -11.890 1.00 87.44 99 MET A O 1
ATOM 805 N N . ALA A 1 100 ? 4.509 0.401 -13.061 1.00 89.94 100 ALA A N 1
ATOM 806 C CA . ALA A 1 100 ? 4.154 1.732 -12.590 1.00 89.94 100 ALA A CA 1
ATOM 807 C C . ALA A 1 100 ? 2.740 2.144 -13.038 1.00 89.94 100 ALA A C 1
ATOM 809 O O . ALA A 1 100 ? 2.036 2.827 -12.292 1.00 89.94 100 ALA A O 1
ATOM 810 N N . CYS A 1 101 ? 2.302 1.716 -14.228 1.00 89.94 101 CYS A N 1
ATOM 811 C CA . CYS A 1 101 ? 0.935 1.919 -14.704 1.00 89.94 101 CYS A CA 1
ATOM 812 C C . CYS A 1 101 ? -0.092 1.149 -13.856 1.00 89.94 101 CYS A C 1
ATOM 814 O O . CYS A 1 101 ? -1.118 1.716 -13.471 1.00 89.94 101 CYS A O 1
ATOM 816 N N . GLU A 1 102 ? 0.197 -0.109 -13.512 1.00 90.12 102 GLU A N 1
ATOM 817 C CA . GLU A 1 102 ? -0.646 -0.947 -12.650 1.00 90.12 102 GLU A CA 1
ATOM 818 C C . GLU A 1 102 ? -0.761 -0.351 -11.239 1.00 90.12 102 GLU A C 1
ATOM 820 O O . GLU A 1 102 ? -1.875 -0.145 -10.745 1.00 90.12 102 GLU A O 1
ATOM 825 N N . VAL A 1 103 ? 0.366 0.059 -10.642 1.00 89.69 103 VAL A N 1
ATOM 826 C CA . VAL A 1 103 ? 0.407 0.747 -9.340 1.00 89.69 103 VAL A CA 1
ATOM 827 C C . VAL A 1 103 ? -0.420 2.030 -9.379 1.00 89.69 103 VAL A C 1
ATOM 829 O O . VAL A 1 103 ? -1.275 2.249 -8.521 1.00 89.69 103 VAL A O 1
ATOM 832 N N . LYS A 1 104 ? -0.227 2.874 -10.400 1.00 90.62 104 LYS A N 1
ATOM 833 C CA . LYS A 1 104 ? -0.990 4.120 -10.561 1.00 90.62 104 LYS A CA 1
ATOM 834 C C . LYS A 1 104 ? -2.490 3.852 -10.705 1.00 90.62 104 LYS A C 1
ATOM 836 O O . LYS A 1 104 ? -3.300 4.537 -10.083 1.00 90.62 104 LYS A O 1
ATOM 841 N N . SER A 1 105 ? -2.865 2.849 -11.493 1.00 91.38 105 SER A N 1
ATOM 842 C CA . SER A 1 105 ? -4.265 2.460 -11.704 1.00 91.38 105 SER A CA 1
ATOM 843 C C . SER A 1 105 ? -4.906 1.937 -10.421 1.00 91.38 105 SER A C 1
ATOM 845 O O . SER A 1 105 ? -6.058 2.249 -10.119 1.00 91.38 105 SER A O 1
ATOM 847 N N . PHE A 1 106 ? -4.162 1.174 -9.623 1.00 91.12 106 PHE A N 1
ATOM 848 C CA . PHE A 1 106 ? -4.590 0.753 -8.297 1.00 91.12 106 PHE A CA 1
ATOM 849 C C . PHE A 1 106 ? -4.795 1.942 -7.347 1.00 91.12 106 PHE A C 1
ATOM 851 O O . PHE A 1 106 ? -5.852 2.036 -6.724 1.00 91.12 106 PHE A O 1
ATOM 858 N N . MET A 1 107 ? -3.861 2.896 -7.304 1.00 90.50 107 MET A N 1
ATOM 859 C CA . MET A 1 107 ? -3.991 4.099 -6.470 1.00 90.50 107 MET A CA 1
ATOM 860 C C . MET A 1 107 ? -5.228 4.924 -6.833 1.00 90.50 107 MET A C 1
ATOM 862 O O . MET A 1 107 ? -5.969 5.336 -5.945 1.00 90.50 107 MET A O 1
ATOM 866 N N . LEU A 1 108 ? -5.515 5.096 -8.126 1.00 89.56 108 LEU A N 1
ATOM 867 C CA . LEU A 1 108 ? -6.731 5.775 -8.588 1.00 89.56 108 LEU A CA 1
ATOM 868 C C . LEU A 1 108 ? -8.010 5.035 -8.163 1.00 89.56 108 LEU A C 1
ATOM 870 O O . LEU A 1 108 ? -8.980 5.670 -7.745 1.00 89.56 108 LEU A O 1
ATOM 874 N N . ARG A 1 109 ? -8.013 3.694 -8.216 1.00 89.94 109 ARG A N 1
ATOM 875 C CA . ARG A 1 109 ? -9.136 2.879 -7.719 1.00 89.94 109 ARG A CA 1
ATOM 876 C C . ARG A 1 109 ? -9.332 3.054 -6.216 1.00 89.94 109 ARG A C 1
ATOM 878 O O . ARG A 1 109 ? -10.463 3.275 -5.786 1.00 89.94 109 ARG A O 1
ATOM 885 N N . LEU A 1 110 ? -8.256 3.013 -5.429 1.00 87.50 110 LEU A N 1
ATOM 886 C CA . LEU A 1 110 ? -8.324 3.268 -3.990 1.00 87.50 110 LEU A CA 1
ATOM 887 C C . LEU A 1 110 ? -8.855 4.667 -3.692 1.00 87.50 110 LEU A C 1
ATOM 889 O O . LEU A 1 110 ? -9.735 4.815 -2.851 1.00 87.50 110 LEU A O 1
ATOM 893 N N . GLN A 1 111 ? -8.388 5.680 -4.418 1.00 86.31 111 GLN A N 1
ATOM 894 C CA . GLN A 1 111 ? -8.863 7.051 -4.261 1.00 86.31 111 GLN A CA 1
ATOM 895 C C . GLN A 1 111 ? -10.378 7.143 -4.499 1.00 86.31 111 GLN A C 1
ATOM 897 O O . GLN A 1 111 ? -11.096 7.728 -3.691 1.00 86.31 111 GLN A O 1
ATOM 902 N N . GLY A 1 112 ? -10.887 6.474 -5.541 1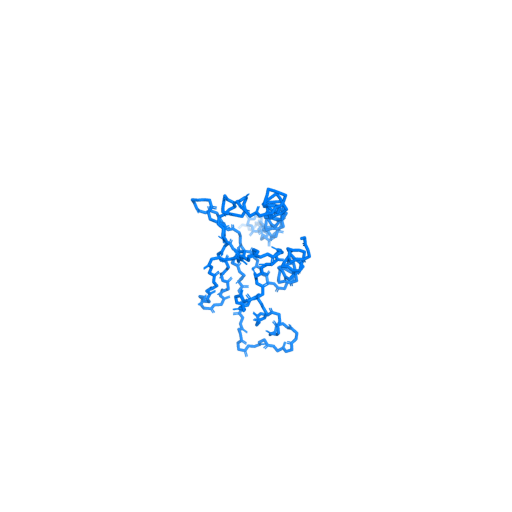.00 82.38 112 GLY A N 1
ATOM 903 C CA . GLY A 1 112 ? -12.322 6.368 -5.807 1.00 82.38 112 GLY A CA 1
ATOM 904 C C . GLY A 1 112 ? -13.115 5.649 -4.706 1.00 82.38 112 GLY A C 1
ATOM 905 O O . GLY A 1 112 ? -14.256 6.029 -4.440 1.00 82.38 112 GLY A O 1
ATOM 906 N N . LEU A 1 113 ? -12.532 4.644 -4.045 1.00 79.50 113 LEU A N 1
ATOM 907 C CA . LEU A 1 113 ? -13.145 3.963 -2.896 1.00 79.50 113 LEU A CA 1
ATOM 908 C C . LEU A 1 113 ? -13.184 4.868 -1.657 1.00 79.50 113 LEU A C 1
ATOM 910 O O . LEU A 1 113 ? -14.230 4.979 -1.018 1.00 79.50 113 LEU A O 1
ATOM 914 N N . VAL A 1 114 ? -12.087 5.569 -1.360 1.00 76.00 114 VAL A N 1
ATOM 915 C CA . VAL A 1 114 ? -11.994 6.509 -0.230 1.00 76.00 114 VAL A CA 1
ATOM 916 C C . VAL A 1 114 ? -12.982 7.664 -0.396 1.00 76.00 114 VAL A C 1
ATOM 918 O O . VAL A 1 114 ? -13.700 7.997 0.544 1.00 76.00 114 VAL A O 1
ATOM 921 N N . SER A 1 115 ? -13.102 8.235 -1.600 1.00 64.62 115 SER A N 1
ATOM 922 C CA . SER A 1 115 ? -14.053 9.323 -1.870 1.00 64.62 115 SER A CA 1
ATOM 923 C C . SER A 1 115 ? -15.520 8.901 -1.732 1.00 64.62 115 SER A C 1
ATOM 925 O O . SER A 1 115 ? -16.354 9.725 -1.367 1.00 64.62 115 SER A O 1
ATOM 927 N N . ARG A 1 116 ? -15.849 7.628 -1.992 1.00 58.28 116 ARG A N 1
ATOM 928 C CA . ARG A 1 116 ? -17.208 7.075 -1.825 1.00 58.28 116 ARG A CA 1
ATOM 929 C C . ARG A 1 116 ? -17.511 6.648 -0.384 1.00 58.28 116 ARG A C 1
ATOM 931 O O . ARG A 1 116 ? -18.673 6.617 0.004 1.00 58.28 116 ARG A O 1
ATOM 938 N N . GLY A 1 117 ? -16.486 6.352 0.416 1.00 51.47 117 GLY A N 1
ATOM 939 C CA . GLY A 1 117 ? -16.623 6.075 1.851 1.00 51.47 117 GLY A CA 1
ATOM 940 C C . GLY A 1 117 ? -16.967 7.311 2.694 1.00 51.47 117 GLY A C 1
ATOM 941 O O . GLY A 1 117 ? -17.476 7.166 3.800 1.00 51.47 117 GLY A O 1
ATOM 942 N N . SER A 1 118 ? -16.758 8.522 2.163 1.00 42.53 118 SER A N 1
ATOM 943 C CA . SER A 1 118 ? -17.084 9.794 2.835 1.00 42.53 118 SER A CA 1
ATOM 944 C C . SER A 1 118 ? -18.559 10.218 2.741 1.00 42.53 118 SER A C 1
ATOM 946 O O . SER A 1 118 ? -18.916 11.297 3.210 1.00 42.53 118 SER A O 1
ATOM 948 N N . THR A 1 119 ? -19.447 9.395 2.178 1.00 42.84 119 THR A N 1
ATOM 949 C CA . THR A 1 119 ? -20.896 9.662 2.145 1.00 42.84 119 THR A CA 1
ATOM 950 C C . THR A 1 119 ? -21.660 8.850 3.191 1.00 42.84 119 THR A C 1
ATOM 952 O O . THR A 1 119 ? -22.310 7.873 2.844 1.00 42.84 119 THR A O 1
ATOM 955 N N . SER A 1 120 ? -21.617 9.282 4.458 1.00 39.56 120 SER A N 1
ATOM 956 C CA . SER A 1 120 ? -22.798 9.346 5.346 1.00 39.56 120 SER A CA 1
ATOM 957 C C . SER A 1 120 ? -22.446 9.965 6.709 1.00 39.56 120 SER A C 1
ATOM 959 O O . SER A 1 120 ? -22.312 9.269 7.712 1.00 39.56 120 SER A O 1
ATOM 961 N N . THR A 1 121 ? -22.383 11.292 6.775 1.00 38.25 121 THR A N 1
ATOM 962 C CA . THR A 1 121 ? -22.827 11.989 7.988 1.00 38.25 121 THR A CA 1
ATOM 963 C C . THR A 1 121 ? -24.009 12.832 7.553 1.00 38.25 121 THR A C 1
ATOM 965 O O . THR A 1 121 ? -23.859 13.796 6.806 1.00 38.25 121 THR A O 1
ATOM 968 N N . LEU A 1 122 ? -25.198 12.357 7.916 1.00 38.78 122 LEU A N 1
ATOM 969 C CA . LEU A 1 122 ? -26.483 12.970 7.615 1.00 38.78 122 LEU A CA 1
ATOM 970 C C . LEU A 1 122 ? -26.451 14.463 7.949 1.00 38.78 122 LEU A C 1
ATOM 972 O O . LEU A 1 122 ? -26.135 14.854 9.073 1.00 38.78 122 LEU A O 1
ATOM 976 N N . ALA A 1 123 ? -26.848 15.278 6.974 1.00 42.78 123 ALA A N 1
ATOM 977 C CA . ALA A 1 123 ? -27.429 16.576 7.244 1.00 42.78 123 ALA A CA 1
ATOM 978 C C . ALA A 1 123 ? -28.636 16.357 8.168 1.00 42.78 123 ALA A C 1
ATOM 980 O O . ALA A 1 123 ? -29.692 15.917 7.725 1.00 42.78 123 ALA A O 1
ATOM 981 N N . ASN A 1 124 ? -28.461 16.622 9.461 1.00 43.38 124 ASN A N 1
ATOM 982 C CA . ASN A 1 124 ? -29.569 16.794 10.386 1.00 43.38 124 ASN A CA 1
ATOM 983 C C . ASN A 1 124 ? -29.345 18.072 11.194 1.00 43.38 124 ASN A C 1
ATOM 985 O O . ASN A 1 124 ? -28.869 18.054 12.323 1.00 43.38 124 ASN A O 1
ATOM 989 N N . ALA A 1 125 ? -29.643 19.196 10.555 1.00 43.44 125 ALA A N 1
ATOM 990 C CA . ALA A 1 125 ? -29.918 20.468 11.211 1.00 43.44 125 ALA A CA 1
ATOM 991 C C . ALA A 1 125 ? -30.859 21.254 10.291 1.00 43.44 125 ALA A C 1
ATOM 993 O O . ALA A 1 125 ? -30.497 22.274 9.715 1.00 43.44 125 ALA A O 1
ATOM 994 N N . GLY A 1 126 ? -32.046 20.699 10.050 1.00 48.66 126 GLY A N 1
ATOM 995 C CA . GLY A 1 126 ? -33.014 21.276 9.128 1.00 48.66 126 GLY A CA 1
ATOM 996 C C . GLY A 1 126 ? -34.431 20.842 9.462 1.00 48.66 126 GLY A C 1
ATOM 997 O O . GLY A 1 126 ? -34.966 19.937 8.833 1.00 48.66 126 GLY A O 1
ATOM 998 N N . GLY A 1 127 ? -35.015 21.536 10.437 1.00 37.09 127 GLY A N 1
ATOM 999 C CA . GLY A 1 127 ? -36.439 21.527 10.763 1.00 37.09 127 GLY A CA 1
ATOM 1000 C C . GLY A 1 127 ? -36.721 20.962 12.155 1.00 37.09 127 GLY A C 1
ATOM 1001 O O . GLY A 1 127 ? -36.116 19.982 12.562 1.00 37.09 127 GLY A O 1
ATOM 1002 N N . ALA A 1 128 ? -37.629 21.503 12.954 1.00 43.88 128 ALA A N 1
ATOM 1003 C CA . ALA A 1 128 ? -38.465 22.698 12.897 1.00 43.88 128 ALA A CA 1
ATOM 1004 C C . ALA A 1 128 ? -39.222 22.740 14.245 1.00 43.88 128 ALA A C 1
ATOM 1006 O O . ALA A 1 128 ? -39.342 21.700 14.895 1.00 43.88 128 ALA A O 1
ATOM 1007 N N . SER A 1 129 ? -39.811 23.901 14.562 1.00 41.84 129 SER A N 1
ATOM 1008 C CA . SER A 1 129 ? -40.929 24.099 15.513 1.00 41.84 129 SER A CA 1
ATOM 1009 C C . SER A 1 129 ? -40.517 24.210 16.995 1.00 41.84 129 SER A C 1
ATOM 1011 O O . SER A 1 129 ? -39.792 23.362 17.498 1.00 41.84 129 SER A O 1
ATOM 1013 N N . LEU A 1 130 ? -40.915 25.225 17.773 1.00 45.78 130 LEU A N 1
ATOM 1014 C CA . LEU A 1 130 ? -41.946 26.273 17.674 1.00 45.78 130 LEU A CA 1
ATOM 1015 C C . LEU A 1 130 ? -41.380 27.622 18.142 1.00 45.78 130 LEU A C 1
ATOM 1017 O O . LEU A 1 130 ? -40.512 27.600 19.042 1.00 45.78 130 LEU A O 1
#

Foldseek 3Di:
DVLLVQVLVLVVVLVVPFPWDWDADPQKIKIKTADAPQVPDDDPRNVSVVLVQDQVSQWDDDDPDIDGQFPDWDDDPRMIMTIGDRLVVQCPDDVSVVVSVVVVVSSVVSVVVNVVVPPDPDPDPDDDDD

Secondary structure (DSSP, 8-state):
-HHHHHHHHHHHHHHTTSEEEEEEETTEEEEEEE---GGG--HHHHHHHHHHH-GGGGEEEETTEEEESEEEEEEETTEEEEEEPPHHHHTTSTTHHHHHHHHHHHHHHHHHHHHHHT------------

pLDDT: mean 82.45, std 15.31, range [37.09, 95.31]

Radius of gyration: 17.71 Å; chains: 1; bounding box: 61×41×38 Å

Sequence (130 aa):
MAAWMAIEDLWLRLVSRFTVKLSCQHGIHELTFVGIKTATLEGHASRLLNLVADPNTYSWHVQEHRGQFIDGIDYQGSELILQLKPLTHIQRWPDGEQMACEVKSFMLRLQGLVSRGSTSTLANAGGASL